Protein AF-A0A7Z9XIP9-F1 (afdb_monomer_lite)

Structure (mmCIF, N/CA/C/O backbone):
data_AF-A0A7Z9XIP9-F1
#
_entry.id   AF-A0A7Z9XIP9-F1
#
loop_
_atom_site.group_PDB
_atom_site.id
_atom_site.type_symbol
_atom_site.label_atom_id
_atom_site.label_alt_id
_atom_site.label_comp_id
_atom_site.label_asym_id
_atom_site.label_entity_id
_atom_site.label_seq_id
_atom_site.pdbx_PDB_ins_code
_atom_site.Cartn_x
_atom_site.Cartn_y
_atom_site.Cartn_z
_atom_site.occupancy
_atom_site.B_iso_or_equiv
_atom_site.auth_seq_id
_atom_site.auth_comp_id
_atom_site.auth_asym_id
_atom_site.auth_atom_id
_atom_site.pdbx_PDB_model_num
ATOM 1 N N . MET A 1 1 ? 40.977 10.184 -24.897 1.00 38.22 1 MET A N 1
ATOM 2 C CA . MET A 1 1 ? 39.589 10.686 -24.998 1.00 38.22 1 MET A CA 1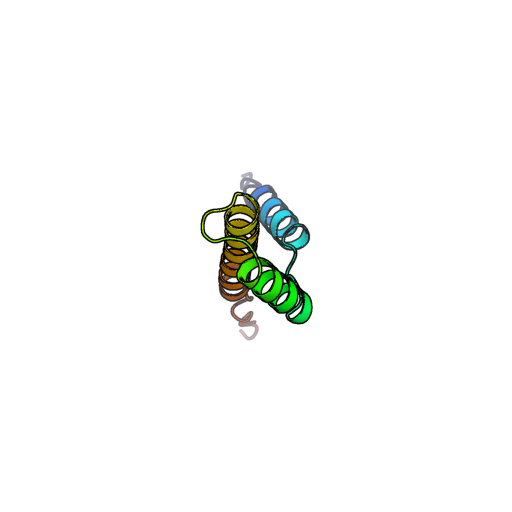
ATOM 3 C C . MET A 1 1 ? 38.704 9.739 -24.191 1.00 38.22 1 MET A C 1
ATOM 5 O O . MET A 1 1 ? 38.405 8.667 -24.692 1.00 38.22 1 MET A O 1
ATOM 9 N N . ASN A 1 2 ? 38.362 10.055 -22.937 1.00 41.31 2 ASN A N 1
ATOM 10 C CA . ASN A 1 2 ? 37.508 9.184 -22.114 1.00 41.31 2 ASN A CA 1
ATOM 11 C C . ASN A 1 2 ? 36.106 9.785 -22.032 1.00 41.31 2 ASN A C 1
ATOM 13 O O . ASN A 1 2 ? 35.905 10.831 -21.419 1.00 41.31 2 ASN A O 1
ATOM 17 N N . LYS A 1 3 ? 35.149 9.129 -22.691 1.00 51.88 3 LYS A N 1
ATOM 18 C CA . LYS A 1 3 ? 33.721 9.439 -22.598 1.00 51.88 3 LYS A CA 1
ATOM 19 C C . LYS A 1 3 ? 33.258 9.069 -21.178 1.00 51.88 3 LYS A C 1
ATOM 21 O O . LYS A 1 3 ? 33.543 7.950 -20.754 1.00 51.88 3 LYS A O 1
ATOM 26 N N . PRO A 1 4 ? 32.629 9.973 -20.407 1.00 48.38 4 PRO A N 1
ATOM 27 C CA . PRO A 1 4 ? 32.342 9.700 -19.006 1.00 48.38 4 PRO A CA 1
ATOM 28 C C . PRO A 1 4 ? 31.283 8.600 -18.874 1.00 48.38 4 PRO A C 1
ATOM 30 O O . PRO A 1 4 ? 30.283 8.603 -19.592 1.00 48.38 4 PRO A O 1
ATOM 33 N N . MET A 1 5 ? 31.524 7.694 -17.922 1.00 54.03 5 MET A N 1
ATOM 34 C CA . MET A 1 5 ? 30.639 6.646 -17.391 1.00 54.03 5 MET A CA 1
ATOM 35 C C . MET A 1 5 ? 29.370 7.230 -16.735 1.00 54.03 5 MET A C 1
ATOM 37 O O . MET A 1 5 ? 29.072 6.977 -15.574 1.00 54.03 5 MET A O 1
ATOM 41 N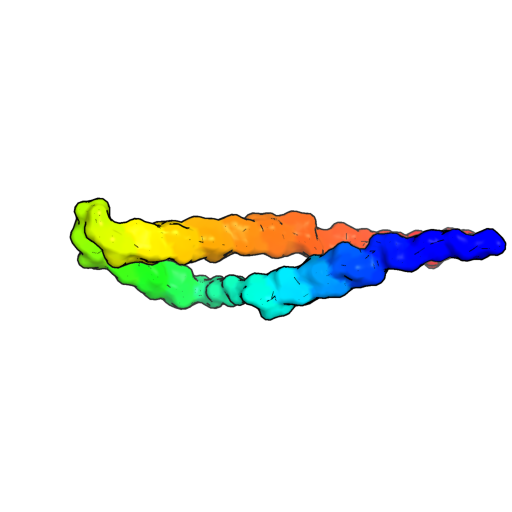 N . GLN A 1 6 ? 28.642 8.095 -17.437 1.00 50.66 6 GLN A N 1
ATOM 42 C CA . GLN A 1 6 ? 27.492 8.814 -16.885 1.00 50.66 6 GLN A CA 1
ATOM 43 C C . GLN A 1 6 ? 26.194 7.984 -16.940 1.00 50.66 6 GLN A C 1
ATOM 45 O O . GLN A 1 6 ? 25.210 8.352 -16.310 1.00 50.66 6 GLN A O 1
ATOM 50 N N . PHE A 1 7 ? 26.198 6.856 -17.660 1.00 56.12 7 PHE A N 1
ATOM 51 C CA . PHE A 1 7 ? 25.015 6.020 -17.895 1.00 56.12 7 PHE A CA 1
ATOM 52 C C . PHE A 1 7 ? 24.766 4.934 -16.833 1.00 56.12 7 PHE A C 1
ATOM 54 O O . PHE A 1 7 ? 23.696 4.352 -16.807 1.00 56.12 7 PHE A O 1
ATOM 61 N N . ASP A 1 8 ? 25.705 4.664 -15.928 1.00 64.69 8 ASP A N 1
ATOM 62 C CA . ASP A 1 8 ? 25.622 3.450 -15.098 1.00 64.69 8 ASP A CA 1
ATOM 63 C C . ASP A 1 8 ? 24.779 3.645 -13.822 1.00 64.69 8 ASP A C 1
ATOM 65 O O . ASP A 1 8 ? 23.929 2.831 -13.467 1.00 64.69 8 ASP A O 1
ATOM 69 N N . LEU A 1 9 ? 24.944 4.786 -13.140 1.00 66.94 9 LEU A N 1
ATOM 70 C CA . LEU A 1 9 ? 24.309 5.004 -11.836 1.00 66.94 9 LEU A CA 1
ATOM 71 C C . LEU A 1 9 ? 22.805 5.290 -11.943 1.00 66.94 9 LEU A C 1
ATOM 73 O O . LEU A 1 9 ? 22.029 4.845 -11.098 1.00 66.94 9 LEU A O 1
ATOM 77 N N . VAL A 1 10 ? 22.392 6.039 -12.968 1.00 70.44 10 VAL A N 1
ATOM 78 C CA . VAL A 1 10 ? 20.978 6.386 -13.183 1.00 70.44 10 VAL A CA 1
ATOM 79 C C . VAL A 1 10 ? 20.180 5.138 -13.561 1.00 70.44 10 VAL A C 1
ATOM 81 O O . VAL A 1 10 ? 19.105 4.918 -13.004 1.00 70.44 10 VAL A O 1
ATOM 84 N N . ASP A 1 11 ? 20.736 4.284 -14.419 1.00 72.75 11 ASP A N 1
ATOM 85 C CA . ASP A 1 11 ? 20.094 3.043 -14.853 1.00 72.75 11 ASP A CA 1
ATOM 86 C C . ASP A 1 11 ? 20.049 2.001 -13.727 1.00 72.75 11 ASP A C 1
ATOM 88 O O . ASP A 1 11 ? 19.001 1.397 -13.480 1.00 72.75 11 ASP A O 1
ATOM 92 N N . ALA A 1 12 ? 21.138 1.845 -12.966 1.00 72.56 12 ALA A N 1
ATOM 93 C CA . ALA A 1 12 ? 21.165 0.972 -11.793 1.00 72.56 12 ALA A CA 1
ATOM 94 C C . ALA A 1 12 ? 20.165 1.420 -10.713 1.00 72.56 12 ALA A C 1
ATOM 96 O O . ALA A 1 12 ? 19.495 0.587 -10.094 1.00 72.56 12 ALA A O 1
ATOM 97 N N . LEU A 1 13 ? 20.019 2.734 -10.506 1.00 69.19 13 LEU A N 1
ATOM 98 C CA . LEU A 1 13 ? 19.043 3.295 -9.575 1.00 69.19 13 LEU A CA 1
ATOM 99 C C . LEU A 1 13 ? 17.604 3.092 -10.071 1.00 69.19 13 LEU A C 1
ATOM 101 O O . LEU A 1 13 ? 16.732 2.749 -9.274 1.00 69.19 13 LEU A O 1
ATOM 105 N N . LEU A 1 14 ? 17.349 3.247 -11.374 1.00 72.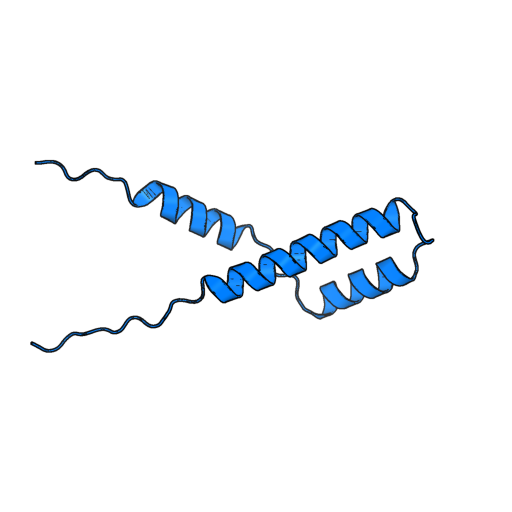25 14 LEU A N 1
ATOM 106 C CA . LEU A 1 14 ? 16.044 2.966 -11.981 1.00 72.25 14 LEU A CA 1
ATOM 107 C C . LEU A 1 14 ? 15.652 1.492 -11.827 1.00 72.25 14 LEU A C 1
ATOM 109 O O . LEU A 1 14 ? 14.518 1.202 -11.442 1.00 72.25 14 LEU A O 1
ATOM 113 N N . GLU A 1 15 ? 16.582 0.564 -12.051 1.00 73.19 15 GLU A N 1
ATOM 114 C CA . GLU A 1 15 ? 16.348 -0.871 -11.859 1.00 73.19 15 GLU A CA 1
ATOM 115 C C . GLU A 1 15 ? 16.142 -1.241 -10.385 1.00 73.19 15 GLU A C 1
ATOM 117 O O . GLU A 1 15 ? 15.282 -2.067 -10.072 1.00 73.19 15 GLU A O 1
ATOM 122 N N . LEU A 1 16 ? 16.870 -0.605 -9.462 1.00 73.00 16 LEU A N 1
ATOM 123 C CA . LEU A 1 16 ? 16.651 -0.768 -8.025 1.00 73.00 16 LEU A CA 1
ATOM 124 C C . LEU A 1 16 ? 15.249 -0.295 -7.621 1.00 73.00 16 LEU A C 1
ATOM 126 O O . LEU A 1 16 ? 14.525 -1.026 -6.947 1.00 73.00 16 LEU A O 1
ATOM 130 N N . VAL A 1 17 ? 14.838 0.892 -8.079 1.00 62.94 17 VAL A N 1
ATOM 131 C CA . VAL A 1 17 ? 13.494 1.435 -7.837 1.00 62.94 17 VAL A CA 1
ATOM 132 C C . VAL A 1 17 ? 12.424 0.535 -8.458 1.00 62.94 17 VAL A C 1
ATOM 134 O O . VAL A 1 17 ? 11.411 0.282 -7.814 1.00 62.94 17 VAL A O 1
ATOM 137 N N . ARG A 1 18 ? 12.646 -0.015 -9.660 1.00 66.00 18 ARG A N 1
ATOM 138 C CA . ARG A 1 18 ? 11.721 -0.957 -10.313 1.00 66.00 18 ARG A CA 1
ATOM 139 C C . ARG A 1 18 ? 11.565 -2.258 -9.525 1.00 66.00 18 ARG A C 1
ATOM 141 O O . ARG A 1 18 ? 10.451 -2.758 -9.413 1.00 66.00 18 ARG A O 1
ATOM 148 N N . LYS A 1 19 ? 12.658 -2.803 -8.984 1.00 55.22 19 LYS A N 1
ATOM 149 C CA . LYS A 1 19 ? 12.647 -4.032 -8.171 1.00 55.22 19 LYS A CA 1
ATOM 150 C C . LYS A 1 19 ? 12.053 -3.815 -6.778 1.00 55.22 19 LYS A C 1
ATOM 152 O O . LYS A 1 19 ? 11.440 -4.729 -6.239 1.00 55.22 19 LYS A O 1
ATOM 157 N N . ALA A 1 20 ? 12.230 -2.625 -6.206 1.00 56.00 20 ALA A N 1
ATOM 158 C CA . ALA A 1 20 ? 11.677 -2.254 -4.905 1.00 56.00 20 ALA A CA 1
ATOM 159 C C . ALA A 1 20 ? 10.214 -1.778 -4.984 1.00 56.00 20 ALA A C 1
ATOM 161 O O . ALA A 1 20 ? 9.497 -1.821 -3.983 1.00 56.00 20 ALA A O 1
ATOM 162 N N . ALA A 1 21 ? 9.755 -1.333 -6.160 1.00 62.28 21 ALA A N 1
ATOM 163 C CA . ALA A 1 21 ? 8.367 -0.968 -6.404 1.00 62.28 21 ALA A CA 1
ATOM 164 C C . ALA A 1 21 ? 7.482 -2.221 -6.370 1.00 62.28 21 ALA A C 1
ATOM 166 O O . ALA A 1 21 ? 7.409 -3.001 -7.318 1.00 62.28 21 ALA A O 1
ATOM 167 N N . THR A 1 22 ? 6.785 -2.406 -5.255 1.00 61.28 22 THR A N 1
ATOM 168 C CA . THR A 1 22 ? 5.805 -3.473 -5.071 1.00 61.28 22 THR A CA 1
ATOM 169 C C . THR A 1 22 ? 4.537 -3.124 -5.843 1.00 61.28 22 THR A C 1
ATOM 171 O O . THR A 1 22 ? 3.723 -2.305 -5.417 1.00 61.28 22 THR A O 1
ATOM 174 N N . VAL A 1 23 ? 4.358 -3.744 -7.011 1.00 68.56 23 VAL A N 1
ATOM 175 C CA . VAL A 1 23 ? 3.058 -3.738 -7.686 1.00 68.56 23 VAL A CA 1
ATOM 176 C C . VAL A 1 23 ? 2.142 -4.648 -6.880 1.00 68.56 23 VAL A C 1
ATOM 178 O O . VAL A 1 23 ? 2.250 -5.870 -6.952 1.00 68.56 23 VAL A O 1
ATOM 181 N N . LEU A 1 24 ? 1.264 -4.045 -6.080 1.00 76.38 24 LEU A N 1
ATOM 182 C CA . LEU A 1 24 ? 0.246 -4.795 -5.361 1.00 76.38 24 LEU A CA 1
ATOM 183 C C . LEU A 1 24 ? -0.700 -5.474 -6.372 1.00 76.38 24 LEU A C 1
ATOM 185 O O . LEU A 1 24 ? -1.229 -4.776 -7.257 1.00 76.38 24 LEU A O 1
ATOM 189 N N . PRO A 1 25 ? -0.929 -6.796 -6.253 1.00 84.25 25 PRO A N 1
ATOM 190 C CA . PRO A 1 25 ? -1.938 -7.479 -7.048 1.00 84.25 25 PRO A CA 1
ATOM 191 C C . PRO A 1 25 ? -3.341 -6.919 -6.757 1.00 84.25 25 PRO A C 1
ATOM 193 O O . PRO A 1 25 ? -3.570 -6.253 -5.747 1.00 84.25 25 PRO A O 1
ATOM 196 N N . GLU A 1 26 ? -4.278 -7.117 -7.682 1.00 83.94 26 GLU A N 1
ATOM 197 C CA . GLU A 1 26 ? -5.585 -6.444 -7.643 1.00 83.94 26 GLU A CA 1
ATOM 198 C C . GLU A 1 26 ? -6.437 -6.829 -6.423 1.00 83.94 26 GLU A C 1
ATOM 200 O O . GLU A 1 26 ? -7.116 -5.984 -5.847 1.00 83.94 26 GLU A O 1
ATOM 205 N N . ASP A 1 27 ? -6.363 -8.085 -5.990 1.00 86.81 27 ASP A N 1
ATOM 206 C CA . ASP A 1 27 ? -7.054 -8.597 -4.802 1.00 86.81 27 ASP A CA 1
ATOM 207 C C . ASP A 1 27 ? -6.604 -7.889 -3.513 1.00 86.81 27 ASP A C 1
ATOM 209 O O . ASP A 1 27 ? -7.430 -7.521 -2.677 1.00 86.81 27 ASP A O 1
ATOM 213 N N . MET A 1 28 ? -5.306 -7.617 -3.387 1.00 88.88 28 MET A N 1
ATOM 214 C CA . MET A 1 28 ? -4.718 -6.846 -2.296 1.00 88.88 28 MET A CA 1
ATOM 215 C C . MET A 1 28 ? -5.168 -5.381 -2.320 1.00 88.88 28 MET A C 1
ATOM 217 O O . MET A 1 28 ? -5.449 -4.811 -1.267 1.00 88.88 28 MET A O 1
ATOM 221 N N . VAL A 1 29 ? -5.265 -4.763 -3.503 1.00 92.00 29 VAL A N 1
ATOM 222 C CA . VAL A 1 29 ? -5.784 -3.387 -3.633 1.00 92.00 29 VAL A CA 1
ATOM 223 C C . VAL A 1 29 ? -7.235 -3.327 -3.169 1.00 92.00 29 VAL A C 1
ATOM 225 O O . VAL A 1 29 ? -7.578 -2.489 -2.338 1.00 92.00 29 VAL A O 1
ATOM 228 N N . GLN A 1 30 ? -8.065 -4.269 -3.616 1.00 93.94 30 GLN A N 1
ATOM 229 C CA . GLN A 1 30 ? -9.462 -4.351 -3.191 1.00 93.94 30 GLN A CA 1
ATOM 230 C C . GLN A 1 30 ? -9.598 -4.595 -1.684 1.00 93.94 30 GLN A C 1
ATOM 232 O O . GLN A 1 30 ? -10.496 -4.043 -1.051 1.00 93.94 30 GLN A O 1
ATOM 237 N N . ALA A 1 31 ? -8.719 -5.404 -1.086 1.00 94.25 31 ALA A N 1
ATOM 238 C CA . ALA A 1 31 ? -8.706 -5.612 0.359 1.00 94.25 31 ALA A CA 1
ATOM 239 C C . ALA A 1 31 ? -8.401 -4.309 1.118 1.00 94.25 31 ALA A C 1
ATOM 241 O O . ALA A 1 31 ? -9.088 -3.996 2.090 1.00 94.25 31 ALA A O 1
ATOM 242 N N . LEU A 1 32 ? -7.436 -3.515 0.644 1.00 91.38 32 LEU A N 1
ATOM 243 C CA . LEU A 1 32 ? -7.115 -2.204 1.219 1.00 91.38 32 LEU A CA 1
ATOM 244 C C . LEU A 1 32 ? -8.259 -1.194 1.049 1.00 91.38 32 LEU A C 1
ATOM 246 O O . LEU A 1 32 ? -8.552 -0.446 1.979 1.00 91.38 32 LEU A O 1
ATOM 250 N N . GLU A 1 33 ? -8.932 -1.182 -0.104 1.00 95.94 33 GLU A N 1
ATOM 251 C CA . GLU A 1 33 ? -10.102 -0.326 -0.340 1.00 95.94 33 GLU A CA 1
ATOM 252 C C . GLU A 1 33 ? -11.263 -0.673 0.595 1.00 95.94 33 GLU A C 1
ATOM 254 O O . GLU A 1 33 ? -11.854 0.223 1.202 1.00 95.94 33 GLU A O 1
ATOM 259 N N . ARG A 1 34 ? -11.554 -1.970 0.764 1.00 97.31 34 ARG A N 1
ATOM 260 C CA . ARG A 1 34 ? -12.568 -2.448 1.716 1.00 97.31 34 ARG A CA 1
ATOM 261 C C . ARG A 1 34 ? -12.188 -2.117 3.150 1.00 97.31 34 ARG A C 1
ATOM 263 O O . ARG A 1 34 ? -13.071 -1.752 3.918 1.00 97.31 34 ARG A O 1
ATOM 270 N N . GLY A 1 35 ? -10.911 -2.256 3.509 1.00 94.50 35 GLY A N 1
ATOM 271 C CA . GLY A 1 35 ? -10.401 -1.867 4.822 1.00 94.50 35 GLY A CA 1
ATOM 272 C C . GLY A 1 35 ? -10.664 -0.388 5.084 1.00 94.50 35 GLY A C 1
ATOM 273 O O . GLY A 1 35 ? -11.360 -0.053 6.031 1.00 94.50 35 GLY A O 1
ATOM 274 N N . ARG A 1 36 ? -10.240 0.492 4.168 1.00 94.75 36 ARG A N 1
ATOM 275 C CA . ARG A 1 36 ? -10.435 1.944 4.299 1.00 94.75 36 ARG A CA 1
ATOM 276 C C . ARG A 1 36 ? -11.910 2.332 4.419 1.00 94.75 36 ARG A C 1
ATOM 278 O O . ARG A 1 36 ? -12.234 3.235 5.175 1.00 94.75 36 ARG A O 1
ATOM 285 N N . ALA A 1 37 ? -12.796 1.663 3.680 1.00 96.06 37 ALA A N 1
ATOM 286 C CA . ALA A 1 37 ? -14.235 1.927 3.722 1.00 96.06 37 ALA A CA 1
ATOM 287 C C . ALA A 1 37 ? -14.908 1.517 5.047 1.00 96.06 37 ALA A C 1
ATOM 289 O O . ALA A 1 37 ? -16.015 1.972 5.320 1.00 96.06 37 ALA A O 1
ATOM 290 N N . GLN A 1 38 ? -14.269 0.651 5.837 1.00 96.69 38 GLN A N 1
ATOM 291 C CA . GLN A 1 38 ? -14.753 0.219 7.151 1.00 96.69 38 GLN A CA 1
ATOM 292 C C . GLN A 1 38 ? -14.205 1.076 8.299 1.00 96.69 38 GLN A C 1
ATOM 294 O O . GLN A 1 38 ? -14.732 0.998 9.406 1.00 96.69 38 GLN A O 1
ATOM 299 N N . GLU A 1 39 ? -13.174 1.884 8.048 1.00 94.44 39 GLU A N 1
ATOM 300 C CA . GLU A 1 39 ? -12.599 2.767 9.059 1.00 94.44 39 GLU A CA 1
ATOM 301 C C . GLU A 1 39 ? -13.500 3.971 9.350 1.00 94.44 39 GLU A C 1
ATOM 303 O O . GLU A 1 39 ? -14.219 4.476 8.482 1.00 94.44 39 GLU A O 1
ATOM 308 N N . GLU A 1 40 ? -13.409 4.483 10.578 1.00 93.69 40 GLU A N 1
ATOM 309 C CA . GLU A 1 40 ? -14.090 5.721 10.943 1.00 93.69 40 GLU A CA 1
ATOM 310 C C . GLU A 1 40 ? -13.575 6.895 10.085 1.00 93.69 40 GLU A C 1
ATOM 312 O O . GLU A 1 40 ? -12.355 7.080 9.957 1.00 93.69 40 GLU A O 1
ATOM 317 N N . PRO A 1 41 ? -14.469 7.725 9.514 1.00 93.94 41 PRO A N 1
ATOM 318 C CA . PRO A 1 41 ? -14.067 8.869 8.705 1.00 93.94 41 PRO A CA 1
ATOM 319 C C . PRO A 1 41 ? -13.143 9.824 9.468 1.00 93.94 41 PRO A C 1
ATOM 321 O O . PRO A 1 41 ? -13.468 10.290 10.557 1.00 93.94 41 PRO A O 1
ATOM 324 N N . GLY A 1 42 ? -11.992 10.144 8.874 1.00 88.94 42 GLY A N 1
ATOM 325 C CA . GLY A 1 42 ? -11.002 11.042 9.474 1.00 88.94 42 GLY A CA 1
ATOM 326 C C . GLY A 1 42 ? -10.108 10.392 10.533 1.00 88.94 42 GLY A C 1
ATOM 327 O O . GLY A 1 42 ? -9.216 11.062 11.054 1.00 88.94 42 GLY A O 1
ATOM 328 N N . SER A 1 43 ? -10.283 9.101 10.821 1.00 84.75 43 SER A N 1
ATOM 329 C CA . SER A 1 43 ? -9.391 8.355 11.708 1.00 84.75 43 SER A CA 1
ATOM 330 C C . SER A 1 43 ? -7.970 8.248 11.142 1.00 84.75 43 SER A C 1
ATOM 332 O O . SER A 1 43 ? -7.730 8.353 9.937 1.00 84.75 43 SER A O 1
ATOM 334 N N . ALA A 1 44 ? -6.999 7.995 12.023 1.00 81.81 44 ALA A N 1
ATOM 335 C CA . ALA A 1 44 ? -5.615 7.767 11.610 1.00 81.81 44 ALA A CA 1
ATOM 336 C C . ALA A 1 44 ? -5.472 6.527 10.704 1.00 81.81 44 ALA A C 1
ATOM 338 O O . ALA A 1 44 ? -4.633 6.515 9.804 1.00 81.81 44 ALA A O 1
ATOM 339 N N . ALA A 1 45 ? -6.302 5.502 10.922 1.00 75.56 45 ALA A N 1
ATOM 340 C CA . ALA A 1 45 ? -6.309 4.281 10.124 1.00 75.56 45 ALA A CA 1
ATOM 341 C C . ALA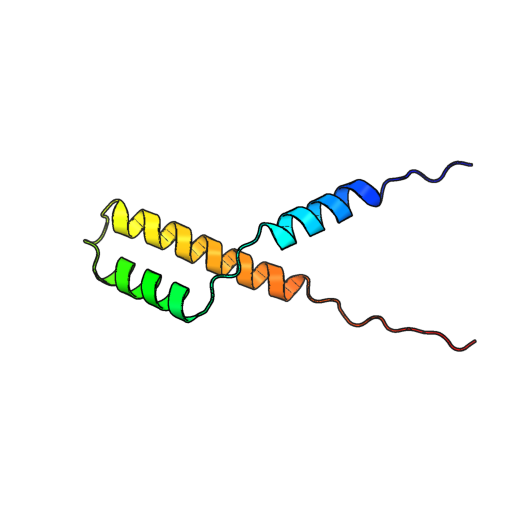 A 1 45 ? -6.826 4.533 8.696 1.00 75.56 45 ALA A C 1
ATOM 343 O O . ALA A 1 45 ? -6.171 4.124 7.734 1.00 75.56 45 ALA A O 1
ATOM 344 N N . GLU A 1 46 ? -7.923 5.286 8.543 1.00 92.38 46 GLU A N 1
ATOM 345 C CA . GLU A 1 46 ? -8.446 5.699 7.232 1.00 92.38 46 GLU A CA 1
ATOM 346 C C . GLU A 1 46 ? -7.381 6.461 6.433 1.00 92.38 46 GLU A C 1
ATOM 348 O O . GLU A 1 46 ? -7.088 6.116 5.284 1.00 92.38 46 GLU A O 1
ATOM 353 N N . GLN A 1 47 ? -6.726 7.429 7.080 1.00 80.06 47 GLN A N 1
ATOM 354 C CA . GLN A 1 47 ? -5.690 8.256 6.461 1.00 80.06 47 GLN A CA 1
ATOM 355 C C . GLN A 1 47 ? -4.459 7.437 6.048 1.00 80.06 47 GLN A C 1
ATOM 357 O O . GLN A 1 47 ? -3.899 7.651 4.968 1.00 80.06 47 GLN A O 1
ATOM 362 N N . ALA A 1 48 ? -4.040 6.477 6.876 1.00 83.94 48 ALA A N 1
ATOM 363 C CA . ALA A 1 48 ? -2.924 5.592 6.561 1.00 83.94 48 ALA A CA 1
ATOM 364 C C . ALA A 1 48 ? -3.232 4.710 5.340 1.00 83.94 48 ALA A C 1
ATOM 366 O O . ALA A 1 48 ? -2.422 4.623 4.412 1.00 83.94 48 ALA A O 1
ATOM 367 N N . LEU A 1 49 ? -4.424 4.109 5.291 1.00 84.69 49 LEU A N 1
ATOM 368 C CA . LEU A 1 49 ? -4.858 3.290 4.157 1.00 84.69 49 LEU A CA 1
ATOM 369 C C . LEU A 1 49 ? -5.015 4.127 2.880 1.00 84.69 49 LEU A C 1
ATOM 371 O O . LEU A 1 49 ? -4.595 3.692 1.805 1.00 84.69 49 LEU A O 1
ATOM 375 N N . ALA A 1 50 ? -5.529 5.356 2.986 1.00 90.75 50 ALA A N 1
ATOM 376 C CA . ALA A 1 50 ? -5.596 6.302 1.873 1.00 90.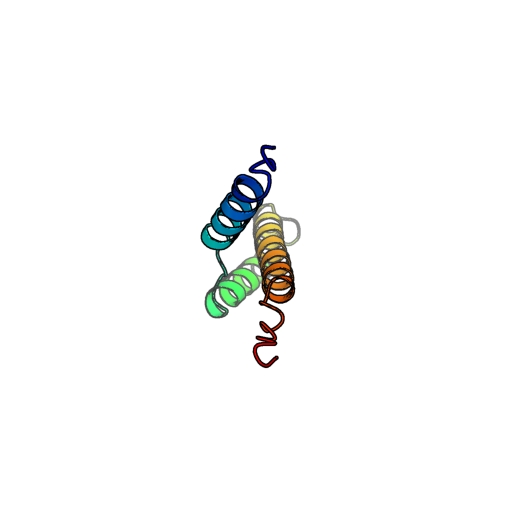75 50 ALA A CA 1
ATOM 377 C C . ALA A 1 50 ? -4.202 6.636 1.310 1.00 90.75 50 ALA A C 1
ATOM 379 O O . ALA A 1 50 ? -4.009 6.661 0.091 1.00 90.75 50 ALA A O 1
ATOM 380 N N . ALA A 1 51 ? -3.209 6.851 2.179 1.00 85.50 51 ALA A N 1
ATOM 381 C CA . ALA A 1 51 ? -1.832 7.124 1.771 1.00 85.50 51 ALA A CA 1
ATOM 382 C C . ALA A 1 51 ? -1.194 5.930 1.038 1.00 85.50 51 ALA A C 1
ATOM 384 O O . ALA A 1 51 ? -0.540 6.114 0.008 1.00 85.50 51 ALA A O 1
ATOM 385 N N . ILE A 1 52 ? -1.428 4.706 1.520 1.00 85.38 52 ILE A N 1
ATOM 386 C CA . ILE A 1 52 ? -0.953 3.477 0.867 1.00 85.38 52 ILE A CA 1
ATOM 387 C C . ILE A 1 52 ? -1.589 3.324 -0.519 1.00 85.38 52 ILE A C 1
ATOM 389 O O . ILE A 1 52 ? -0.871 3.139 -1.502 1.00 85.38 52 ILE A O 1
ATOM 393 N N . LEU A 1 53 ? -2.914 3.460 -0.629 1.00 89.50 53 LEU A N 1
ATOM 394 C CA . LEU A 1 53 ? -3.629 3.366 -1.908 1.00 89.50 53 LEU A CA 1
ATOM 395 C C . LEU A 1 53 ? -3.152 4.429 -2.908 1.00 89.50 53 LEU A C 1
ATOM 397 O O . LEU A 1 53 ? -2.927 4.124 -4.081 1.00 89.50 53 LEU A O 1
ATOM 401 N N . LYS A 1 54 ? -2.898 5.658 -2.443 1.00 89.50 54 LYS A N 1
ATOM 402 C CA . LYS A 1 54 ? -2.305 6.721 -3.265 1.00 89.50 54 LYS A CA 1
ATOM 403 C C . LYS A 1 54 ? -0.915 6.335 -3.776 1.00 89.50 54 LYS A C 1
ATOM 405 O O . LYS A 1 54 ? -0.622 6.542 -4.953 1.00 89.50 54 LYS A O 1
ATOM 410 N N . ASN A 1 55 ? -0.071 5.745 -2.930 1.00 82.94 55 ASN A N 1
ATOM 411 C CA . ASN A 1 55 ? 1.247 5.256 -3.340 1.00 82.94 55 ASN A CA 1
ATOM 412 C C . ASN A 1 55 ? 1.149 4.154 -4.402 1.00 82.94 55 ASN A C 1
ATOM 414 O O . ASN A 1 55 ? 1.876 4.205 -5.395 1.00 82.94 55 ASN A O 1
ATOM 418 N N . VAL A 1 56 ? 0.215 3.212 -4.245 1.00 85.12 56 VAL A N 1
ATOM 419 C CA . VAL A 1 56 ? -0.045 2.156 -5.238 1.00 85.12 56 VAL A CA 1
ATOM 420 C C . VAL A 1 56 ? -0.493 2.750 -6.577 1.00 85.12 56 VAL A C 1
ATOM 422 O O . VAL A 1 56 ? 0.025 2.357 -7.625 1.00 85.12 56 VAL A O 1
ATOM 425 N N . ALA A 1 57 ? -1.403 3.728 -6.565 1.00 85.81 57 ALA A N 1
ATOM 426 C CA . ALA A 1 57 ? -1.867 4.401 -7.778 1.00 85.81 57 ALA A CA 1
ATOM 427 C C . ALA A 1 57 ? -0.716 5.110 -8.513 1.00 85.81 57 ALA A C 1
ATOM 429 O O . ALA A 1 57 ? -0.507 4.889 -9.708 1.00 85.81 57 ALA A O 1
ATOM 430 N N . MET A 1 58 ? 0.096 5.883 -7.782 1.00 81.75 58 MET A N 1
ATOM 431 C CA . MET A 1 58 ? 1.269 6.565 -8.341 1.00 81.75 58 MET A CA 1
ATOM 432 C C . MET A 1 58 ? 2.294 5.583 -8.926 1.00 81.75 58 MET A C 1
ATOM 434 O O . MET A 1 58 ? 2.892 5.859 -9.968 1.00 81.75 58 MET A O 1
ATOM 438 N N . ALA A 1 59 ? 2.503 4.433 -8.278 1.00 77.62 59 ALA A N 1
ATOM 439 C CA . ALA A 1 59 ? 3.393 3.391 -8.782 1.00 77.62 59 ALA A CA 1
ATOM 440 C C . ALA A 1 59 ? 2.869 2.790 -10.098 1.00 77.62 59 ALA A C 1
ATOM 442 O O . ALA A 1 59 ? 3.627 2.686 -11.064 1.00 77.62 59 ALA A O 1
ATOM 443 N N . ARG A 1 60 ? 1.566 2.481 -10.185 1.00 77.88 60 ARG A N 1
ATOM 444 C CA . ARG A 1 60 ? 0.934 1.945 -11.405 1.00 77.88 60 ARG A CA 1
ATOM 445 C C . ARG A 1 60 ? 1.044 2.902 -12.593 1.00 77.88 60 ARG A C 1
ATOM 447 O O . ARG A 1 60 ? 1.325 2.457 -13.706 1.00 77.88 60 ARG A O 1
ATOM 454 N N . GLU A 1 61 ? 0.860 4.204 -12.384 1.00 73.50 61 GLU A N 1
ATOM 455 C CA . GLU A 1 61 ? 1.011 5.200 -13.454 1.00 73.50 61 GLU A CA 1
ATOM 456 C C . GLU A 1 61 ? 2.454 5.312 -13.964 1.00 73.50 61 GLU A C 1
ATOM 458 O O . GLU A 1 61 ? 2.685 5.400 -15.173 1.00 73.50 61 GLU A O 1
ATOM 463 N N . LYS A 1 62 ? 3.440 5.259 -13.060 1.00 66.38 62 LYS A N 1
ATOM 464 C CA . LYS A 1 62 ? 4.865 5.299 -13.424 1.00 66.38 62 LYS A CA 1
ATOM 465 C C . LYS A 1 62 ? 5.314 4.034 -14.156 1.00 66.38 62 LYS A C 1
ATOM 467 O O . LYS A 1 62 ? 6.028 4.141 -15.150 1.00 66.38 62 LYS A O 1
ATOM 472 N N . SER A 1 63 ? 4.851 2.853 -13.740 1.00 60.34 63 SER A N 1
ATOM 473 C CA . SER A 1 63 ? 5.145 1.594 -14.440 1.00 60.34 63 SER A CA 1
ATOM 474 C C . SER A 1 63 ? 4.592 1.575 -15.867 1.00 60.34 63 SER A C 1
ATOM 476 O O . SER A 1 63 ? 5.271 1.092 -16.768 1.00 60.34 63 SER A O 1
ATOM 478 N N . LYS A 1 64 ? 3.403 2.151 -16.105 1.00 59.47 64 LYS A N 1
ATOM 479 C CA . LYS A 1 64 ? 2.847 2.301 -17.463 1.00 59.47 64 LYS A CA 1
ATOM 480 C C . LYS A 1 64 ? 3.691 3.230 -18.344 1.00 59.47 64 LYS A C 1
ATOM 482 O O . LYS A 1 64 ? 3.818 2.981 -19.537 1.00 59.47 64 LYS A O 1
ATOM 487 N N . ARG A 1 65 ? 4.274 4.286 -17.765 1.00 54.50 65 ARG A N 1
ATOM 488 C CA . ARG A 1 65 ? 5.095 5.275 -18.485 1.00 54.50 65 ARG A CA 1
ATOM 489 C C . ARG A 1 65 ? 6.472 4.741 -18.899 1.00 54.50 65 ARG A C 1
ATOM 491 O O . ARG A 1 65 ? 6.999 5.184 -19.910 1.00 54.50 65 ARG A O 1
ATOM 498 N N . ASN A 1 66 ? 7.022 3.786 -18.150 1.00 49.94 66 ASN A N 1
ATOM 499 C CA . ASN A 1 66 ? 8.344 3.201 -18.399 1.00 49.94 66 ASN A CA 1
ATOM 500 C C . ASN A 1 66 ? 8.296 1.893 -19.211 1.00 49.94 66 ASN A C 1
ATOM 502 O O . ASN A 1 66 ? 9.309 1.200 -19.306 1.00 49.94 66 ASN A O 1
ATOM 506 N N . ALA A 1 67 ? 7.142 1.516 -19.774 1.00 46.97 67 ALA A N 1
ATOM 507 C CA . ALA A 1 67 ? 7.082 0.386 -20.696 1.00 46.97 67 ALA A CA 1
ATOM 508 C C . ALA A 1 67 ? 8.011 0.675 -21.893 1.00 46.97 67 ALA A C 1
ATOM 510 O O . ALA A 1 67 ? 7.920 1.770 -22.455 1.00 46.97 67 ALA A O 1
ATOM 511 N N . PRO A 1 68 ? 8.912 -0.251 -22.278 1.00 47.81 68 PRO A N 1
ATOM 512 C CA . PRO A 1 68 ? 9.849 -0.014 -23.364 1.00 47.81 68 PRO A CA 1
ATOM 513 C C . PRO A 1 68 ? 9.052 0.260 -24.635 1.00 47.81 68 PRO A C 1
ATOM 515 O O . PRO A 1 68 ? 8.396 -0.623 -25.189 1.00 47.81 68 PRO A O 1
ATOM 518 N N . GLN A 1 69 ? 9.082 1.515 -25.076 1.00 47.66 69 GLN A N 1
ATOM 519 C CA . GLN A 1 69 ? 8.618 1.891 -26.396 1.00 47.66 69 GLN A CA 1
ATOM 520 C C . GLN A 1 69 ? 9.498 1.102 -27.363 1.00 47.66 69 GLN A C 1
ATOM 522 O O . GLN A 1 69 ? 10.721 1.211 -27.296 1.00 47.66 69 GLN A O 1
ATOM 527 N N . GLY A 1 70 ? 8.865 0.195 -28.114 1.00 48.91 70 GLY A N 1
ATOM 528 C CA . GLY A 1 70 ? 9.522 -0.906 -28.807 1.00 48.91 70 GLY A CA 1
ATOM 529 C C . GLY A 1 70 ? 10.860 -0.510 -29.414 1.00 48.91 70 GLY A C 1
ATOM 530 O O . GLY A 1 70 ? 10.951 0.485 -30.131 1.00 48.91 70 GLY A O 1
ATOM 531 N N . GLN A 1 71 ? 11.887 -1.311 -29.122 1.00 49.16 71 GLN A N 1
ATOM 532 C CA . GLN A 1 71 ? 13.120 -1.320 -29.893 1.00 49.16 71 GLN A CA 1
ATOM 533 C C . GLN A 1 71 ? 12.725 -1.490 -31.363 1.00 49.16 71 GLN A C 1
ATOM 535 O O . GLN A 1 71 ? 12.438 -2.596 -31.822 1.00 49.16 71 GLN A O 1
ATOM 540 N N . ARG A 1 72 ? 12.677 -0.383 -32.108 1.00 50.06 72 ARG A N 1
ATOM 541 C CA . ARG A 1 72 ? 12.859 -0.432 -33.549 1.00 50.06 72 ARG A CA 1
ATOM 542 C C . ARG A 1 72 ? 14.316 -0.815 -33.740 1.00 50.06 72 ARG A C 1
ATOM 544 O O . ARG A 1 72 ? 15.200 0.033 -33.743 1.00 50.06 72 ARG A O 1
ATOM 551 N N . PHE A 1 73 ? 14.554 -2.118 -33.820 1.00 52.16 73 PHE A N 1
ATOM 552 C CA . PHE A 1 73 ? 15.734 -2.645 -34.476 1.00 52.16 73 PHE A CA 1
ATOM 553 C C . PHE A 1 73 ? 15.662 -2.198 -35.940 1.00 52.16 73 PHE A C 1
ATOM 555 O O . PHE A 1 73 ? 15.119 -2.898 -36.789 1.00 52.16 73 PHE A O 1
ATOM 562 N N . GLU A 1 74 ? 16.163 -1.000 -36.234 1.00 48.12 74 GLU A N 1
ATOM 563 C CA . GLU A 1 74 ? 16.542 -0.628 -37.593 1.00 48.12 74 GLU A CA 1
ATOM 564 C C . GLU A 1 74 ? 17.909 -1.255 -37.861 1.00 48.12 74 GLU A C 1
ATOM 566 O O . GLU A 1 74 ? 18.958 -0.634 -37.728 1.00 48.12 74 GLU A O 1
ATOM 571 N N . GLY A 1 75 ? 17.879 -2.551 -38.154 1.00 46.94 75 GLY A N 1
ATOM 572 C CA . GLY A 1 75 ? 18.989 -3.258 -38.761 1.00 46.94 75 GLY A CA 1
ATOM 573 C C . GLY A 1 75 ? 18.563 -3.716 -40.141 1.00 46.94 75 GLY A C 1
ATOM 574 O O . GLY A 1 75 ? 18.022 -4.804 -40.238 1.00 46.94 75 GLY A O 1
ATOM 575 N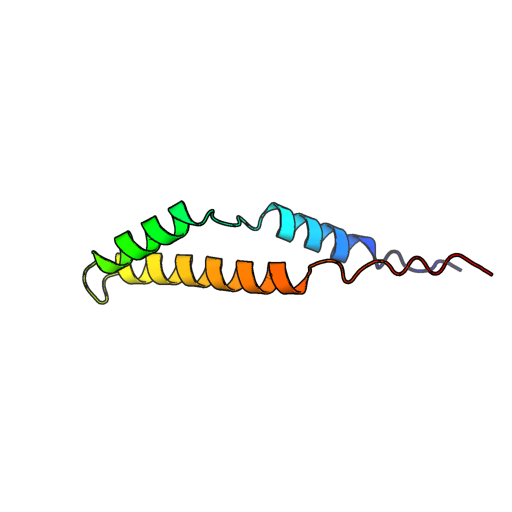 N . PHE A 1 76 ? 18.778 -2.879 -41.159 1.00 45.84 76 PHE A N 1
ATOM 576 C CA . PHE A 1 76 ? 19.089 -3.260 -42.544 1.00 45.84 76 PHE A CA 1
ATOM 577 C C . PHE A 1 76 ? 19.648 -2.024 -43.266 1.00 45.84 76 PHE A C 1
ATOM 579 O O . PHE A 1 76 ? 18.954 -1.015 -43.388 1.00 45.84 76 PHE A O 1
ATOM 586 N N . GLY A 1 77 ? 20.902 -2.121 -43.717 1.00 41.28 77 GLY A N 1
ATOM 587 C CA . GLY A 1 77 ? 21.648 -1.085 -44.434 1.00 41.28 77 GLY A CA 1
ATOM 588 C C . GLY A 1 77 ? 23.142 -1.331 -44.352 1.00 41.28 77 GLY A C 1
ATOM 589 O O . GLY A 1 77 ? 23.770 -0.711 -43.470 1.00 41.28 77 GLY A O 1
#

Sequence (77 aa):
MNKPMQFDLVDALLELVRKAATVLPEDMVQALERGRAQEEPGSAAEQALAAILKNVAMAREKSKRNAPQGQRFEGFG

Secondary structure (DSSP, 8-state):
------SHHHHHHHHHHHHH-----HHHHHHHHHHHHHSPTT-HHHHHHHHHHHHHHHHHHHHHHTS----------

pLDDT: mean 72.08, std 17.46, range [38.22, 97.31]

Radius of gyration: 19.59 Å; chains: 1; bounding box: 54×20×56 Å

Foldseek 3Di:
DDDDPPPPPVVVVVVVCVVVLDQDPPVRLVVLVVQLVPDDPPDPSVVVSVVVNVSNVVSVVVVVVPDPPDPPPPPDD